Protein AF-A0AA48KP35-F1 (afdb_monomer_lite)

Structure (mmCIF, N/CA/C/O backbone):
data_AF-A0AA48KP35-F1
#
_entry.id   AF-A0AA48KP35-F1
#
loop_
_atom_site.group_PDB
_atom_site.id
_atom_site.type_symbol
_atom_site.label_atom_id
_atom_site.label_alt_id
_atom_site.label_comp_id
_atom_site.label_asym_id
_atom_site.label_entity_id
_atom_site.label_seq_id
_atom_site.pdbx_PDB_ins_code
_atom_site.Cartn_x
_atom_site.Cartn_y
_atom_site.Cartn_z
_atom_site.occupancy
_atom_site.B_iso_or_equiv
_atom_site.auth_seq_id
_atom_site.auth_comp_id
_atom_site.auth_asym_id
_atom_site.auth_atom_id
_atom_site.pdbx_PDB_model_num
ATOM 1 N N . MET A 1 1 ? -0.863 9.743 -2.467 1.00 49.66 1 MET A N 1
ATOM 2 C CA . MET A 1 1 ? -2.238 9.321 -2.801 1.00 49.66 1 MET A CA 1
ATOM 3 C C . MET A 1 1 ? -2.353 9.365 -4.313 1.00 49.66 1 MET A C 1
ATOM 5 O O . MET A 1 1 ? -1.837 10.318 -4.888 1.00 49.66 1 MET A O 1
ATOM 9 N N . ILE A 1 2 ? -2.898 8.329 -4.953 1.00 53.16 2 ILE A N 1
ATOM 10 C CA . ILE A 1 2 ? -3.097 8.333 -6.410 1.00 53.16 2 ILE A CA 1
ATOM 11 C C . ILE A 1 2 ? -4.096 9.459 -6.716 1.00 53.16 2 ILE A C 1
ATOM 13 O O . ILE A 1 2 ? -5.180 9.463 -6.147 1.00 53.16 2 ILE A O 1
ATOM 17 N N . GLN A 1 3 ? -3.697 10.448 -7.522 1.00 55.19 3 GLN A N 1
ATOM 18 C CA . GLN A 1 3 ? -4.538 11.612 -7.856 1.00 55.19 3 GLN A CA 1
ATOM 19 C C . GLN A 1 3 ? -5.622 11.293 -8.897 1.00 55.19 3 GLN A C 1
ATOM 21 O O . GLN A 1 3 ? -6.509 12.108 -9.121 1.00 55.19 3 GLN A O 1
ATOM 26 N N . ASP A 1 4 ? -5.538 10.126 -9.533 1.00 67.44 4 ASP A N 1
ATOM 27 C CA . ASP A 1 4 ? -6.513 9.634 -10.500 1.00 67.44 4 ASP A CA 1
ATOM 28 C C . ASP A 1 4 ? -7.532 8.720 -9.798 1.00 67.44 4 ASP A C 1
ATOM 30 O O . ASP A 1 4 ? -7.190 7.631 -9.322 1.00 67.44 4 ASP A O 1
ATOM 34 N N . ASP A 1 5 ? -8.786 9.171 -9.736 1.00 71.19 5 ASP A N 1
ATOM 35 C CA . ASP A 1 5 ? -9.887 8.442 -9.098 1.00 71.19 5 ASP A CA 1
ATOM 36 C C . ASP A 1 5 ? -10.145 7.072 -9.745 1.00 71.19 5 ASP A C 1
ATOM 38 O O . ASP A 1 5 ? -10.523 6.129 -9.049 1.00 71.19 5 ASP A O 1
ATOM 42 N N . SER A 1 6 ? -9.887 6.918 -11.049 1.00 77.25 6 SER A N 1
ATOM 43 C CA . SER A 1 6 ? -10.044 5.642 -11.754 1.00 77.25 6 SER A CA 1
ATOM 44 C C . SER A 1 6 ? -8.968 4.648 -11.328 1.00 77.25 6 SER A C 1
ATOM 46 O O . SER A 1 6 ? -9.273 3.496 -11.017 1.00 77.25 6 SER A O 1
ATOM 48 N N . ALA A 1 7 ? -7.709 5.085 -11.275 1.00 76.44 7 ALA A N 1
ATOM 49 C CA . ALA A 1 7 ? -6.604 4.225 -10.853 1.00 76.44 7 ALA A CA 1
ATOM 50 C C . ALA A 1 7 ? -6.695 3.871 -9.358 1.00 76.44 7 ALA A C 1
ATOM 52 O O . ALA A 1 7 ? -6.411 2.735 -8.975 1.00 76.44 7 ALA A O 1
ATOM 53 N N . ARG A 1 8 ? -7.151 4.810 -8.515 1.00 80.19 8 ARG A N 1
ATOM 54 C CA . ARG A 1 8 ? -7.464 4.543 -7.103 1.00 80.19 8 ARG A CA 1
ATOM 55 C C . ARG A 1 8 ? -8.579 3.507 -6.969 1.00 80.19 8 ARG A C 1
ATOM 57 O O . ARG A 1 8 ? -8.425 2.556 -6.206 1.00 80.19 8 ARG A O 1
ATOM 64 N N . MET A 1 9 ? -9.676 3.667 -7.708 1.00 83.94 9 MET A N 1
ATOM 65 C CA . MET A 1 9 ? -10.805 2.736 -7.660 1.00 83.94 9 MET A CA 1
ATOM 66 C C . MET A 1 9 ? -10.398 1.329 -8.108 1.00 83.94 9 MET A C 1
ATOM 68 O O . MET A 1 9 ? -10.773 0.356 -7.452 1.00 83.94 9 MET A O 1
ATOM 72 N N . GLU A 1 10 ? -9.615 1.206 -9.183 1.00 85.88 10 GLU A N 1
ATOM 73 C CA . GLU A 1 10 ? -9.121 -0.093 -9.650 1.00 85.88 10 GLU A CA 1
ATOM 74 C C . GLU A 1 10 ? -8.204 -0.750 -8.609 1.00 85.88 10 GLU A C 1
ATOM 76 O O . GLU A 1 10 ? -8.393 -1.921 -8.275 1.00 85.88 10 GLU A O 1
ATOM 81 N N . TYR A 1 11 ? -7.260 0.016 -8.052 1.00 85.94 11 TYR A N 1
ATOM 82 C CA . TYR A 1 11 ? -6.363 -0.452 -6.999 1.00 85.94 11 TYR A CA 1
ATOM 83 C C . TYR A 1 11 ? -7.129 -0.961 -5.772 1.00 85.94 11 TYR A C 1
ATOM 85 O O . TYR A 1 11 ? -6.929 -2.100 -5.352 1.00 85.94 11 TYR A O 1
ATOM 93 N N . GLU A 1 12 ? -8.034 -0.150 -5.217 1.00 87.38 12 GLU A N 1
ATOM 94 C CA . GLU A 1 12 ? -8.786 -0.519 -4.014 1.00 87.38 12 GLU A CA 1
ATOM 95 C C . GLU A 1 12 ? -9.713 -1.714 -4.266 1.00 87.38 12 GLU A C 1
ATOM 97 O O . GLU A 1 12 ? -9.840 -2.580 -3.405 1.00 87.38 12 GLU A O 1
ATOM 102 N N . THR A 1 13 ? -10.327 -1.801 -5.450 1.00 89.56 13 THR A N 1
ATOM 103 C CA . THR A 1 13 ? -11.206 -2.927 -5.809 1.00 89.56 13 THR A CA 1
ATOM 104 C C . THR A 1 13 ? -10.429 -4.235 -5.861 1.00 89.56 13 THR A C 1
ATOM 106 O O . THR A 1 13 ? -10.787 -5.183 -5.165 1.00 89.56 13 THR A O 1
ATOM 109 N N . LYS A 1 14 ? -9.318 -4.267 -6.604 1.00 89.69 14 LYS A N 1
ATOM 110 C CA . LYS A 1 14 ? -8.468 -5.459 -6.702 1.00 89.69 14 LYS A CA 1
ATOM 111 C C . LYS A 1 14 ? -7.878 -5.853 -5.355 1.00 89.69 14 LYS A C 1
ATOM 113 O O . LYS A 1 14 ? -7.788 -7.036 -5.040 1.00 89.69 14 LYS A O 1
ATOM 118 N N . PHE A 1 15 ? -7.473 -4.879 -4.543 1.00 88.88 15 PHE A N 1
ATOM 119 C CA . PHE A 1 15 ? -6.867 -5.191 -3.257 1.00 88.88 15 PHE A CA 1
ATOM 120 C C . PHE A 1 15 ? -7.891 -5.790 -2.285 1.00 88.88 15 PHE A C 1
ATOM 122 O O . PHE A 1 15 ? -7.597 -6.782 -1.623 1.00 88.88 15 PHE A O 1
ATOM 129 N N . VAL A 1 16 ? -9.117 -5.255 -2.260 1.00 90.44 16 VAL A N 1
ATOM 130 C CA . VAL A 1 16 ? -10.226 -5.834 -1.489 1.00 90.44 16 VAL A CA 1
ATOM 131 C C . VAL A 1 16 ? -10.546 -7.256 -1.948 1.00 90.44 16 VAL A C 1
ATOM 133 O O . VAL A 1 16 ? -10.749 -8.122 -1.102 1.00 90.44 16 VAL A O 1
ATOM 136 N N . GLU A 1 17 ? -10.571 -7.523 -3.256 1.00 90.75 17 GLU A N 1
ATOM 137 C CA . GLU A 1 17 ? -10.785 -8.877 -3.785 1.00 90.75 17 GLU A CA 1
ATOM 138 C C . GLU A 1 17 ? -9.721 -9.855 -3.271 1.00 90.75 17 GLU A C 1
ATOM 140 O O . GLU A 1 17 ? -10.070 -10.890 -2.707 1.00 90.75 17 GLU A O 1
ATOM 145 N N . VAL A 1 18 ? -8.437 -9.494 -3.360 1.00 89.31 18 VAL A N 1
ATOM 146 C CA . VAL A 1 18 ? -7.339 -10.355 -2.886 1.00 89.31 18 VAL A CA 1
ATOM 147 C C . VAL A 1 18 ? -7.377 -10.555 -1.366 1.00 89.31 18 VAL A C 1
ATOM 149 O O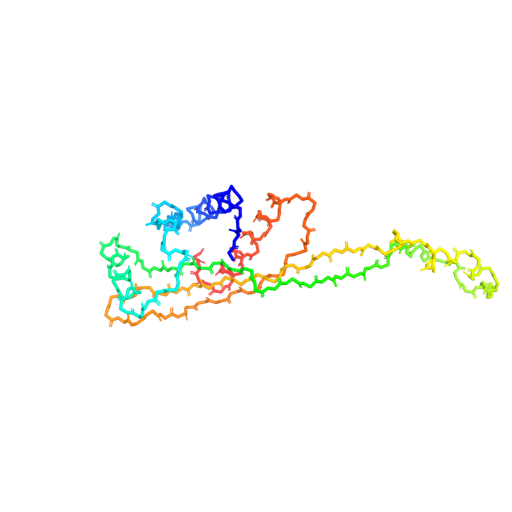 . VAL A 1 18 ? -7.081 -11.646 -0.878 1.00 89.31 18 VAL A O 1
ATOM 152 N N . LEU A 1 19 ? -7.753 -9.534 -0.591 1.00 87.25 19 LEU A N 1
ATOM 153 C CA . LEU A 1 19 ? -7.926 -9.669 0.860 1.00 87.25 19 LEU A CA 1
ATOM 154 C C . LEU A 1 19 ? -9.094 -10.606 1.203 1.00 87.25 19 LEU A C 1
ATOM 156 O O . LEU A 1 19 ? -8.943 -11.475 2.063 1.00 87.25 19 LEU A O 1
ATOM 160 N N . LYS A 1 20 ? -10.211 -10.507 0.474 1.00 88.62 20 LYS A N 1
ATOM 161 C CA . LYS A 1 20 ? -11.373 -11.394 0.636 1.00 88.62 20 LYS A CA 1
ATOM 162 C C . LYS A 1 20 ? -11.056 -12.839 0.278 1.00 88.62 20 LYS A C 1
ATOM 164 O O . LYS A 1 20 ? -11.487 -13.743 0.990 1.00 88.62 20 LYS A O 1
ATOM 169 N N . GLU A 1 21 ? -10.264 -13.071 -0.766 1.00 87.81 21 GLU A N 1
ATOM 170 C CA . GLU A 1 21 ? -9.759 -14.409 -1.107 1.00 87.81 21 GLU A CA 1
ATOM 171 C C . GLU A 1 21 ? -8.911 -15.017 0.020 1.00 87.81 21 GLU A C 1
ATOM 173 O O . GLU A 1 21 ? -8.925 -16.232 0.219 1.00 87.81 21 GLU A O 1
ATOM 178 N N . LYS A 1 22 ? -8.218 -14.175 0.794 1.00 83.56 22 LYS A N 1
ATOM 179 C CA . LYS A 1 22 ? -7.457 -14.565 1.989 1.00 83.56 22 LYS A CA 1
ATOM 180 C C . LYS A 1 22 ? -8.291 -14.605 3.278 1.00 83.56 22 LYS A C 1
ATOM 182 O O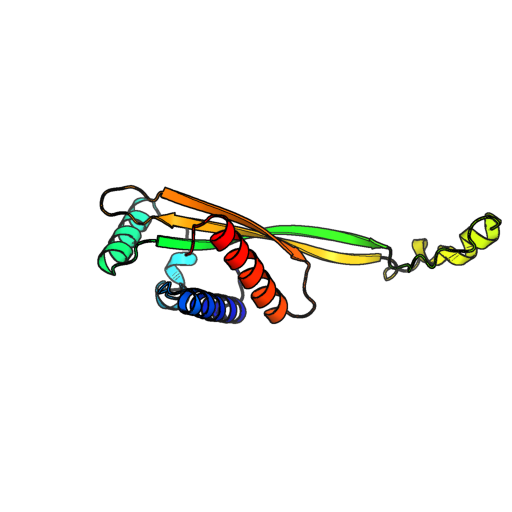 . LYS A 1 22 ? -7.741 -14.816 4.353 1.00 83.56 22 LYS A O 1
ATOM 187 N N . GLY A 1 23 ? -9.610 -14.424 3.192 1.00 83.19 23 GLY A N 1
ATOM 188 C CA . GLY A 1 23 ? -10.519 -14.487 4.340 1.00 83.19 23 GLY A CA 1
ATOM 189 C C . GLY A 1 23 ? -10.595 -13.209 5.181 1.00 83.19 23 GLY A C 1
ATOM 190 O O . GLY A 1 23 ? -11.162 -13.244 6.270 1.00 83.19 23 GLY A O 1
ATOM 191 N N . VAL A 1 24 ? -10.057 -12.087 4.692 1.00 85.56 24 VAL A N 1
ATOM 192 C CA . VAL A 1 24 ? -10.153 -10.772 5.341 1.00 85.56 24 VAL A CA 1
ATOM 193 C C . VAL A 1 24 ? -11.284 -9.976 4.692 1.00 85.56 24 VAL A C 1
ATOM 195 O O . VAL A 1 24 ? -11.237 -9.696 3.493 1.00 85.56 24 VAL A O 1
ATOM 198 N N . ASP A 1 25 ? -12.300 -9.589 5.467 1.00 85.94 25 ASP A N 1
ATOM 199 C CA . ASP A 1 25 ? -13.343 -8.696 4.956 1.00 85.94 25 ASP A CA 1
ATOM 200 C C . ASP A 1 25 ? -12.824 -7.256 4.925 1.00 85.94 25 ASP A C 1
ATOM 202 O O . ASP A 1 25 ? -12.466 -6.676 5.948 1.00 85.94 25 ASP A O 1
ATOM 206 N N . ALA A 1 26 ? -12.737 -6.699 3.722 1.00 87.50 26 ALA A N 1
ATOM 207 C CA . ALA A 1 26 ? -12.192 -5.376 3.473 1.00 87.50 26 ALA A CA 1
ATOM 208 C C . ALA A 1 26 ? -13.192 -4.528 2.683 1.00 87.50 26 ALA A C 1
ATOM 210 O O . ALA A 1 26 ? -13.903 -5.016 1.795 1.00 87.50 26 ALA A O 1
ATOM 211 N N . VAL A 1 27 ? -13.215 -3.234 2.992 1.00 87.12 27 VAL A N 1
ATOM 212 C CA . VAL A 1 27 ? -14.056 -2.231 2.333 1.00 87.12 27 VAL A CA 1
ATOM 213 C C . VAL A 1 27 ? -13.155 -1.168 1.718 1.00 87.12 27 VAL A C 1
ATOM 215 O O . VAL A 1 27 ? -12.119 -0.812 2.279 1.00 87.12 27 VAL A O 1
ATOM 218 N N . ARG A 1 28 ? -13.537 -0.672 0.539 1.00 86.38 28 ARG A N 1
ATOM 219 C CA . ARG A 1 28 ? -12.783 0.367 -0.164 1.00 86.38 28 ARG A CA 1
ATOM 220 C C . ARG A 1 28 ? -12.929 1.696 0.570 1.00 86.38 28 ARG A C 1
ATOM 222 O O . ARG A 1 28 ? -14.021 2.064 1.001 1.00 86.38 28 ARG A O 1
ATOM 229 N N . SER A 1 29 ? -11.837 2.443 0.661 1.00 81.44 29 SER A N 1
ATOM 230 C CA . SER A 1 29 ? -11.832 3.760 1.292 1.00 81.44 29 SER A CA 1
ATOM 231 C C . SER A 1 29 ? -12.700 4.752 0.514 1.00 81.44 29 SER A C 1
ATOM 233 O O . SER A 1 29 ? -13.333 5.610 1.119 1.00 81.44 29 SER A O 1
ATOM 235 N N . ILE A 1 30 ? -12.775 4.606 -0.815 1.00 77.38 30 ILE A N 1
ATOM 236 C CA . ILE A 1 30 ? -13.581 5.470 -1.689 1.00 77.38 30 ILE A CA 1
ATOM 237 C C . ILE A 1 30 ? -15.094 5.343 -1.455 1.00 77.38 30 ILE A C 1
ATOM 239 O O . ILE A 1 30 ? -15.824 6.290 -1.718 1.00 77.38 30 ILE A O 1
ATOM 243 N N . ASP A 1 31 ? -15.562 4.200 -0.944 1.00 78.75 31 ASP A N 1
ATOM 244 C CA . ASP A 1 31 ? -16.983 3.986 -0.635 1.00 78.75 31 ASP A CA 1
ATOM 245 C C . ASP A 1 31 ? -17.349 4.462 0.780 1.00 78.75 31 ASP A C 1
ATOM 247 O O . ASP A 1 31 ? -18.528 4.607 1.104 1.00 78.75 31 ASP A O 1
ATOM 251 N N . LEU A 1 32 ? -16.344 4.644 1.644 1.00 74.44 32 LEU A N 1
ATOM 252 C CA . LEU A 1 32 ? -16.531 4.920 3.067 1.00 74.44 32 LEU A CA 1
ATOM 253 C C . LEU A 1 32 ? -16.200 6.366 3.447 1.00 74.44 32 LEU A C 1
ATOM 255 O O . LEU A 1 32 ? -16.826 6.909 4.357 1.00 74.44 32 LEU A O 1
ATOM 259 N N . PHE A 1 33 ? -15.241 6.982 2.758 1.00 70.44 33 PHE A N 1
ATOM 260 C CA . PHE A 1 33 ? -14.834 8.366 2.961 1.00 70.44 33 PHE A CA 1
ATOM 261 C C . PHE A 1 33 ? -15.248 9.224 1.771 1.00 70.44 33 PHE A C 1
ATOM 263 O O . PHE A 1 33 ? -14.803 8.990 0.647 1.00 70.44 33 PHE A O 1
ATOM 270 N N . ASP A 1 34 ? -16.030 10.270 2.037 1.00 60.84 34 ASP A N 1
ATOM 271 C CA . ASP A 1 34 ? -16.267 11.319 1.050 1.00 60.84 34 ASP A CA 1
ATOM 272 C C . ASP A 1 34 ? -14.952 12.020 0.689 1.00 60.84 34 ASP A C 1
ATOM 274 O O . ASP A 1 34 ? -14.047 12.170 1.515 1.00 60.84 34 ASP A O 1
ATOM 278 N N . VAL A 1 35 ? -14.863 12.493 -0.557 1.00 54.19 35 VAL A N 1
ATOM 279 C CA . VAL A 1 35 ? -13.688 13.181 -1.128 1.00 54.19 35 VAL A CA 1
ATOM 280 C C . VAL A 1 35 ? -13.197 14.324 -0.223 1.00 54.19 35 VAL A C 1
ATOM 282 O O . VAL A 1 35 ? -11.995 14.595 -0.150 1.00 54.19 35 VAL A O 1
ATOM 285 N N . GLU A 1 36 ? -14.112 14.948 0.529 1.00 52.34 36 GLU A N 1
ATOM 286 C CA . GLU A 1 36 ? -13.806 15.992 1.508 1.00 52.34 36 GLU A CA 1
ATOM 287 C C . GLU A 1 36 ? -12.896 15.523 2.648 1.00 52.34 36 GLU A C 1
ATOM 289 O O . GLU A 1 36 ? -12.053 16.292 3.109 1.00 52.34 36 GLU A O 1
ATOM 294 N N . PHE A 1 37 ? -13.000 14.272 3.100 1.00 57.66 37 PHE A N 1
ATOM 295 C CA . PHE A 1 37 ? -12.188 13.777 4.212 1.00 57.66 37 PHE A CA 1
ATOM 296 C C . PHE A 1 37 ? -10.691 13.831 3.883 1.00 57.66 37 PHE A C 1
ATOM 298 O O . PHE A 1 37 ? -9.882 14.270 4.699 1.00 57.66 37 PHE A O 1
ATOM 305 N N . THR A 1 38 ? -10.339 13.476 2.646 1.00 58.50 38 THR A N 1
ATOM 306 C CA . THR A 1 38 ? -8.954 13.408 2.159 1.00 58.50 38 THR A CA 1
ATOM 307 C C . THR A 1 38 ? -8.441 14.710 1.536 1.00 58.50 38 THR A C 1
ATOM 309 O O . THR A 1 38 ? -7.254 14.812 1.231 1.00 58.50 38 THR A O 1
ATOM 312 N N . SER A 1 39 ? -9.310 15.707 1.328 1.00 53.31 39 SER A N 1
ATOM 313 C CA . SER A 1 39 ? -8.969 16.948 0.615 1.00 53.31 39 SER A CA 1
ATOM 314 C C . SER A 1 39 ? -8.393 18.053 1.507 1.00 53.31 39 SER A C 1
ATOM 316 O O . SER A 1 39 ? -7.841 19.029 0.994 1.00 53.31 39 SER A O 1
ATOM 318 N N . ALA A 1 40 ? -8.478 17.913 2.833 1.00 53.25 40 ALA A N 1
ATOM 319 C CA . ALA A 1 40 ? -8.001 18.907 3.788 1.00 53.25 40 ALA A CA 1
ATOM 320 C C . ALA A 1 40 ? -7.297 18.260 4.986 1.00 53.25 40 ALA A C 1
ATOM 322 O O . ALA A 1 40 ? -7.596 17.134 5.379 1.00 53.25 40 ALA A O 1
ATOM 323 N N . LYS A 1 41 ? -6.364 19.005 5.593 1.00 59.28 41 LYS A N 1
ATOM 324 C CA . LYS A 1 41 ? -5.768 18.622 6.878 1.00 59.28 41 LYS A CA 1
ATOM 325 C C . LYS A 1 41 ? -6.861 18.600 7.943 1.00 59.28 41 LYS A C 1
ATOM 327 O O . LYS A 1 41 ? -7.597 19.575 8.068 1.00 59.28 41 LYS A O 1
ATOM 332 N N . ARG A 1 42 ? -6.918 17.515 8.708 1.00 67.38 42 ARG A N 1
ATOM 333 C CA . ARG A 1 42 ? -7.857 17.341 9.816 1.00 67.38 42 ARG A CA 1
ATOM 334 C C . ARG A 1 42 ? -7.177 17.627 11.144 1.00 67.38 42 ARG A C 1
ATOM 336 O O . ARG A 1 42 ? -5.965 17.461 11.286 1.00 67.38 42 ARG A O 1
ATOM 343 N N . THR A 1 43 ? -7.963 18.122 12.084 1.00 73.19 43 THR A N 1
ATOM 344 C CA . THR A 1 43 ? -7.561 18.277 13.481 1.00 73.19 43 THR A CA 1
ATOM 345 C C . THR A 1 43 ? -7.561 16.918 14.179 1.00 73.19 43 THR A C 1
ATOM 347 O O . THR A 1 43 ? -8.257 16.004 13.746 1.00 73.19 43 THR A O 1
ATOM 350 N N . GLU A 1 44 ? -6.808 16.781 15.273 1.00 72.06 44 GLU A N 1
ATOM 351 C CA . GLU A 1 44 ? -6.785 15.547 16.084 1.00 72.06 44 GLU A CA 1
ATOM 352 C C . GLU A 1 44 ? -8.200 15.115 16.488 1.00 72.06 44 GLU A C 1
ATOM 354 O O . GLU A 1 44 ? -8.567 13.957 16.335 1.00 72.06 44 GLU A O 1
ATOM 359 N N . LYS A 1 45 ? -9.046 16.077 16.867 1.00 72.88 45 LYS A N 1
ATOM 360 C CA . LYS A 1 45 ? -10.437 15.823 17.244 1.00 72.88 45 LYS A CA 1
ATOM 361 C C . LYS A 1 45 ? -11.296 15.271 16.096 1.00 72.88 45 LYS A C 1
ATOM 363 O O . LYS A 1 45 ? -12.127 14.401 16.318 1.00 72.88 45 LYS A O 1
ATOM 368 N N . GLU A 1 46 ? -11.110 15.762 14.869 1.00 72.06 46 GLU A N 1
ATOM 369 C CA . GLU A 1 46 ? -11.814 15.214 13.696 1.00 72.06 46 GLU A CA 1
ATOM 370 C C . GLU A 1 46 ? -11.344 13.789 13.365 1.00 72.06 46 GLU A C 1
ATOM 372 O O . GLU A 1 46 ? -12.127 12.991 12.855 1.00 72.06 46 GLU A O 1
ATOM 377 N N . LEU A 1 47 ? -10.077 13.462 13.646 1.00 72.69 47 LEU A N 1
ATOM 378 C CA . LEU A 1 47 ? -9.557 12.104 13.478 1.00 72.69 47 LEU A CA 1
ATOM 379 C C . LEU A 1 47 ? -10.150 11.157 14.528 1.00 72.69 47 LEU A C 1
ATOM 381 O O . LEU A 1 47 ? -10.647 10.101 14.148 1.00 72.69 47 LEU A O 1
ATOM 385 N N . GLU A 1 48 ? -10.225 11.574 15.795 1.00 73.44 48 GLU A N 1
ATOM 386 C CA . GLU A 1 48 ? -10.890 10.810 16.865 1.00 73.44 48 GLU A CA 1
ATOM 387 C C . GLU A 1 48 ? -12.366 10.512 16.537 1.00 73.44 48 GLU A C 1
ATOM 389 O O . GLU A 1 48 ? -12.856 9.405 16.762 1.00 73.44 48 GLU A O 1
ATOM 394 N N . GLU A 1 49 ? -13.095 11.478 15.968 1.00 76.69 49 GLU A N 1
ATOM 395 C CA . GLU A 1 49 ? -14.494 11.285 15.561 1.00 76.69 49 GLU A CA 1
ATOM 396 C C . GLU A 1 49 ? -14.639 10.253 14.435 1.00 76.69 49 GLU A C 1
ATOM 398 O O . GLU A 1 49 ? -15.618 9.502 14.397 1.00 76.69 49 GLU A O 1
ATOM 403 N N . VAL A 1 50 ? -13.676 10.194 13.515 1.00 76.25 50 VAL A N 1
ATOM 404 C CA . VAL A 1 50 ? -13.654 9.182 12.455 1.00 76.25 50 VAL A CA 1
ATOM 405 C C . VAL A 1 50 ? -13.253 7.817 12.992 1.00 76.25 50 VAL A C 1
ATOM 407 O O . VAL A 1 50 ? -13.851 6.816 12.604 1.00 76.25 50 VAL A O 1
ATOM 410 N N . GLU A 1 51 ? -12.297 7.763 13.911 1.00 73.62 51 GLU A N 1
ATOM 411 C CA . GLU A 1 51 ? -11.908 6.533 14.595 1.00 73.62 51 GLU A CA 1
ATOM 412 C C . GLU A 1 51 ? -13.095 5.885 15.303 1.00 73.62 51 GLU A C 1
ATOM 414 O O . GLU A 1 51 ? -13.363 4.701 15.098 1.00 73.62 51 GLU A O 1
ATOM 419 N N . GLN A 1 52 ? -13.860 6.670 16.067 1.00 77.12 52 GLN A N 1
ATOM 420 C CA . GLN A 1 52 ? -15.072 6.181 16.726 1.00 77.12 52 GLN A CA 1
ATOM 421 C C . GLN A 1 52 ? -16.108 5.686 15.712 1.00 77.12 52 GLN A C 1
ATOM 423 O O . GLN A 1 52 ? -16.669 4.611 15.890 1.00 77.12 52 GLN A O 1
ATOM 428 N N . GLN A 1 53 ? -16.308 6.398 14.599 1.00 80.38 53 GLN A N 1
ATOM 429 C CA . GLN A 1 53 ? -17.221 5.942 13.544 1.00 80.38 53 GLN A CA 1
ATOM 430 C C . GLN A 1 53 ? -16.781 4.627 12.892 1.00 80.38 53 GLN A C 1
ATOM 432 O O . GLN A 1 53 ? -17.631 3.830 12.493 1.00 80.38 53 GLN A O 1
ATOM 437 N N . LEU A 1 54 ? -15.476 4.397 12.740 1.00 80.38 54 LEU A N 1
ATOM 438 C CA . LEU A 1 54 ? -14.946 3.143 12.208 1.00 80.38 54 LEU A CA 1
ATOM 439 C C . LEU A 1 54 ? -15.128 1.997 13.212 1.00 80.38 54 LEU A C 1
ATOM 441 O O . LEU A 1 54 ? -15.577 0.922 12.816 1.00 80.38 54 LEU A O 1
ATOM 445 N N . LEU A 1 55 ? -14.878 2.242 14.502 1.00 80.12 55 LEU A N 1
ATOM 446 C CA . LEU A 1 55 ? -15.142 1.276 15.574 1.00 80.12 55 LEU A CA 1
ATOM 447 C C . LEU A 1 55 ? -16.628 0.916 15.674 1.00 80.12 55 LEU A C 1
ATOM 449 O O . LEU A 1 55 ? -16.969 -0.262 15.734 1.00 80.12 55 LEU A O 1
ATOM 453 N N . ASP A 1 56 ? -17.517 1.909 15.624 1.00 81.88 56 ASP A N 1
ATOM 454 C CA . ASP A 1 56 ? -18.971 1.710 15.674 1.00 81.88 56 ASP A CA 1
ATOM 455 C C . ASP A 1 56 ? -19.486 0.903 14.472 1.00 81.88 56 ASP A C 1
ATOM 457 O O . ASP A 1 56 ? -20.469 0.165 14.575 1.00 81.88 56 ASP A O 1
ATOM 461 N N . LYS A 1 57 ? -18.810 1.022 13.323 1.00 82.44 57 LYS A N 1
ATOM 462 C CA . LYS A 1 57 ? -19.072 0.218 12.121 1.00 82.44 57 LYS A CA 1
ATOM 463 C C . LYS A 1 57 ? -18.449 -1.184 12.180 1.00 82.44 57 LYS A C 1
ATOM 465 O O . LYS A 1 57 ? -18.729 -1.985 11.291 1.00 82.44 57 LYS A O 1
ATOM 470 N N . GLY A 1 58 ? -17.658 -1.488 13.211 1.00 82.12 58 GLY A N 1
AT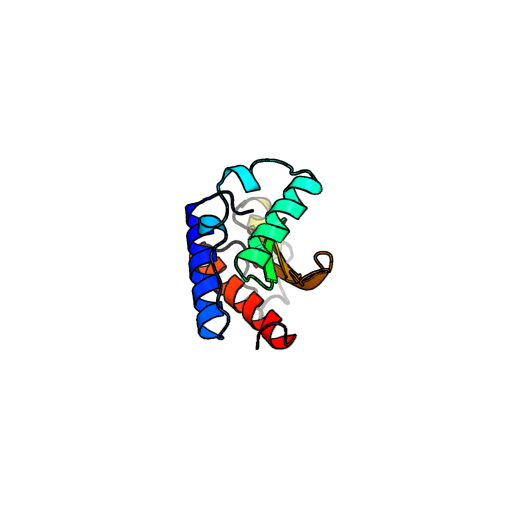OM 471 C CA . GLY A 1 58 ? -17.037 -2.794 13.433 1.00 82.12 58 GLY A CA 1
ATOM 472 C C . GLY A 1 58 ? -15.724 -3.014 12.682 1.00 82.12 58 GLY A C 1
ATOM 473 O O . GLY A 1 58 ? -15.388 -4.159 12.400 1.00 82.12 58 GLY A O 1
ATOM 474 N N . PHE A 1 59 ? -15.001 -1.950 12.316 1.00 84.50 59 PHE A N 1
ATOM 475 C CA . PHE A 1 59 ? -13.668 -2.080 11.724 1.00 84.50 59 PHE A CA 1
ATOM 476 C C . PHE A 1 59 ? -12.597 -2.225 12.807 1.00 84.50 59 PHE A C 1
ATOM 478 O O . PHE A 1 59 ? -12.467 -1.363 13.672 1.00 84.50 59 PHE A O 1
ATOM 485 N N . ASP A 1 60 ? -11.775 -3.267 12.688 1.00 83.44 60 ASP A N 1
ATOM 486 C CA . ASP A 1 60 ? -10.684 -3.549 13.631 1.00 83.44 60 ASP A CA 1
ATOM 487 C C . ASP A 1 60 ? -9.320 -3.000 13.164 1.00 83.44 60 ASP A C 1
ATOM 489 O O . ASP A 1 60 ? -8.362 -2.940 13.939 1.00 83.44 60 ASP A O 1
ATOM 493 N N . ALA A 1 61 ? -9.192 -2.609 11.889 1.00 85.38 61 ALA A N 1
ATOM 494 C CA . ALA A 1 61 ? -7.931 -2.137 11.319 1.00 85.38 61 ALA A CA 1
ATOM 495 C C . ALA A 1 61 ? -8.105 -1.157 10.146 1.00 85.38 61 ALA A C 1
ATOM 497 O O . ALA A 1 61 ? -9.093 -1.206 9.414 1.00 85.38 61 ALA A O 1
ATOM 498 N N . ILE A 1 62 ? -7.098 -0.301 9.931 1.00 84.56 62 ILE A N 1
ATOM 499 C CA . ILE A 1 62 ? -6.994 0.612 8.780 1.00 84.56 62 ILE A CA 1
ATOM 500 C C . ILE A 1 62 ? -5.724 0.297 8.003 1.00 84.56 62 ILE A C 1
ATOM 502 O O . ILE A 1 62 ? -4.628 0.295 8.560 1.00 84.56 62 ILE A O 1
ATOM 506 N N . LEU A 1 63 ? -5.861 0.110 6.694 1.00 86.06 63 LEU A N 1
ATOM 507 C CA . LEU A 1 63 ? -4.737 -0.036 5.779 1.00 86.06 63 LEU A CA 1
ATOM 508 C C . LEU A 1 63 ? -4.579 1.235 4.939 1.00 86.06 63 LEU A C 1
ATOM 510 O O . LEU A 1 63 ? -5.504 1.648 4.242 1.00 86.06 63 LEU A O 1
ATOM 514 N N . VAL A 1 64 ? -3.398 1.846 4.986 1.00 86.12 64 VAL A N 1
ATOM 515 C CA . VAL A 1 64 ? -3.081 3.080 4.259 1.00 86.12 64 VAL A CA 1
ATOM 516 C C . VAL A 1 64 ? -1.909 2.834 3.322 1.00 86.12 64 VAL A C 1
ATOM 518 O O . VAL A 1 64 ? -0.811 2.525 3.778 1.00 86.12 64 VAL A O 1
ATOM 521 N N . SER A 1 65 ? -2.115 3.045 2.022 1.00 83.62 65 SER A N 1
ATOM 522 C CA . SER A 1 65 ? -1.057 2.980 1.007 1.00 83.62 65 SER A CA 1
ATOM 523 C C . SER A 1 65 ? -0.795 4.359 0.403 1.00 83.62 65 SER A C 1
ATOM 525 O O . SER A 1 65 ? -1.715 5.053 -0.039 1.00 83.62 65 SER A O 1
ATOM 527 N N . LYS A 1 66 ? 0.473 4.773 0.363 1.00 81.81 66 LYS A N 1
ATOM 528 C CA . LYS A 1 66 ? 0.905 6.070 -0.173 1.00 81.81 66 LYS A CA 1
ATOM 529 C C . LYS A 1 66 ? 2.185 5.922 -0.993 1.00 81.81 66 LYS A C 1
ATOM 531 O O . LYS A 1 66 ? 3.051 5.123 -0.670 1.00 81.81 66 LYS A O 1
ATOM 536 N N . VAL A 1 67 ? 2.328 6.745 -2.026 1.00 80.25 67 VAL A N 1
ATOM 537 C CA . VAL A 1 67 ? 3.604 6.934 -2.731 1.00 80.25 67 VAL A CA 1
ATOM 538 C C . VAL A 1 67 ? 4.387 8.003 -1.973 1.00 80.25 67 VAL A C 1
ATOM 540 O O . VAL A 1 67 ? 3.874 9.109 -1.796 1.00 80.25 67 VAL A O 1
ATOM 543 N N . VAL A 1 68 ? 5.577 7.656 -1.482 1.00 79.44 68 VAL A N 1
ATOM 544 C CA . VAL A 1 68 ? 6.443 8.536 -0.678 1.00 79.44 68 VAL A CA 1
ATOM 545 C C . VAL A 1 68 ? 7.477 9.277 -1.522 1.00 79.44 68 VAL A C 1
ATOM 547 O O . VAL A 1 68 ? 7.934 10.342 -1.116 1.00 79.44 68 VAL A O 1
ATOM 550 N N . GLY A 1 69 ? 7.808 8.772 -2.712 1.00 72.56 69 GLY A N 1
ATOM 551 C CA . GLY A 1 69 ? 8.756 9.434 -3.600 1.00 72.56 69 GLY A CA 1
ATOM 552 C C . GLY A 1 69 ? 8.840 8.813 -4.988 1.00 72.56 69 GLY A C 1
ATOM 553 O O . GLY A 1 69 ? 8.314 7.730 -5.241 1.00 72.56 69 GLY A O 1
ATOM 554 N N . THR A 1 70 ? 9.532 9.523 -5.873 1.00 75.56 70 THR A N 1
ATOM 555 C CA . THR A 1 70 ? 9.872 9.083 -7.228 1.00 75.56 70 THR A CA 1
ATOM 556 C C . THR A 1 70 ? 11.345 9.346 -7.495 1.00 75.56 70 THR A C 1
ATOM 558 O O . THR A 1 70 ? 11.787 10.491 -7.396 1.00 75.56 70 THR A O 1
ATOM 561 N N . GLU A 1 71 ? 12.090 8.305 -7.852 1.00 76.25 71 GLU A N 1
ATOM 562 C CA . GLU A 1 71 ? 13.493 8.374 -8.266 1.00 76.25 71 GLU A CA 1
ATOM 563 C C . GLU A 1 71 ? 13.580 8.154 -9.784 1.00 76.25 71 GLU A C 1
ATOM 565 O O . GLU A 1 71 ? 13.016 7.198 -10.304 1.00 76.25 71 GLU A O 1
ATOM 570 N N . ASN A 1 72 ? 14.285 9.016 -10.520 1.00 71.19 72 ASN A N 1
ATOM 571 C CA . ASN A 1 72 ? 14.549 8.788 -11.943 1.00 71.19 72 ASN A CA 1
ATOM 572 C C . ASN A 1 72 ? 15.872 8.032 -12.101 1.00 71.19 72 ASN A C 1
ATOM 574 O O . ASN A 1 72 ? 16.917 8.535 -11.680 1.00 71.19 72 ASN A O 1
ATOM 578 N N . ARG A 1 73 ? 15.844 6.852 -12.727 1.00 70.19 73 ARG A N 1
ATOM 579 C CA . ARG A 1 73 ? 17.052 6.089 -13.058 1.00 70.19 73 ARG A CA 1
ATOM 580 C C . ARG A 1 73 ? 17.306 6.068 -14.554 1.00 70.19 73 ARG A C 1
ATOM 582 O O . ARG A 1 73 ? 16.384 6.066 -15.363 1.00 70.19 73 ARG A O 1
ATOM 589 N N . ARG A 1 74 ? 18.595 6.042 -14.899 1.00 65.62 74 ARG A N 1
ATOM 590 C CA . ARG A 1 74 ? 19.102 5.903 -16.265 1.00 65.62 74 ARG A CA 1
ATOM 591 C C . ARG A 1 74 ? 19.932 4.637 -16.349 1.00 65.62 74 ARG A C 1
ATOM 593 O O . ARG A 1 74 ? 20.926 4.521 -15.634 1.00 65.62 74 ARG A O 1
ATOM 600 N N . THR A 1 75 ? 19.543 3.709 -17.211 1.00 62.62 75 THR A N 1
ATOM 601 C CA . THR A 1 75 ? 20.325 2.504 -17.498 1.00 62.62 75 THR A CA 1
ATOM 602 C C . THR A 1 75 ? 20.809 2.510 -18.934 1.00 62.62 75 THR A C 1
ATOM 604 O O . THR A 1 75 ? 20.179 3.062 -19.831 1.00 62.62 75 THR A O 1
ATOM 607 N N . PHE A 1 76 ? 21.979 1.921 -19.135 1.00 55.97 76 PHE A N 1
ATOM 608 C CA . PHE A 1 76 ? 22.608 1.789 -20.439 1.00 55.97 76 PHE A CA 1
ATOM 609 C C . PHE A 1 76 ? 21.851 0.755 -21.275 1.00 55.97 76 PHE A C 1
ATOM 611 O O . PHE A 1 76 ? 21.576 -0.336 -20.776 1.00 55.97 76 PHE A O 1
ATOM 618 N N . LYS A 1 77 ? 21.507 1.094 -22.520 1.00 60.06 77 LYS A N 1
ATOM 619 C CA . LYS A 1 77 ? 20.669 0.241 -23.373 1.00 60.06 77 LYS A CA 1
ATOM 620 C C . LYS A 1 77 ? 21.420 -0.925 -24.031 1.00 60.06 77 LYS A C 1
ATOM 622 O O . LYS A 1 77 ? 20.794 -1.772 -24.664 1.00 60.06 77 LYS A O 1
ATOM 627 N N . GLU A 1 78 ? 22.743 -1.026 -23.903 1.00 54.69 78 GLU A N 1
ATOM 628 C CA . GLU A 1 78 ? 23.458 -2.077 -24.632 1.00 54.69 78 GLU A CA 1
ATOM 629 C C . GLU A 1 78 ? 23.368 -3.453 -23.968 1.00 54.69 78 GLU A C 1
ATOM 631 O O . GLU A 1 78 ? 23.835 -3.698 -22.852 1.00 54.69 78 GLU A O 1
ATOM 636 N N . HIS A 1 79 ? 22.857 -4.389 -24.764 1.00 50.03 79 HIS A N 1
ATOM 637 C CA . HIS A 1 79 ? 23.201 -5.797 -24.703 1.00 50.03 79 HIS A CA 1
ATOM 638 C C . HIS A 1 79 ? 24.725 -5.955 -24.710 1.00 50.03 79 HIS A C 1
ATOM 640 O O . HIS A 1 79 ? 25.371 -5.840 -25.752 1.00 50.03 79 HIS A O 1
ATOM 646 N N . ILE A 1 80 ? 25.307 -6.281 -23.555 1.00 46.84 80 ILE A N 1
ATOM 647 C CA . ILE A 1 80 ? 26.655 -6.841 -23.501 1.00 46.84 80 ILE A CA 1
ATOM 648 C C . ILE A 1 80 ? 26.553 -8.250 -24.093 1.00 46.84 80 ILE A C 1
ATOM 650 O O . ILE A 1 80 ? 26.381 -9.239 -23.385 1.00 46.84 80 ILE A O 1
ATOM 654 N N . ASN A 1 81 ? 26.619 -8.347 -25.422 1.00 45.59 81 ASN A N 1
ATOM 655 C CA . ASN A 1 81 ? 27.081 -9.566 -26.065 1.00 45.59 81 ASN A CA 1
ATOM 656 C C . ASN A 1 81 ? 28.576 -9.665 -25.752 1.00 45.59 81 ASN A C 1
ATOM 658 O O . ASN A 1 81 ? 29.437 -9.221 -26.511 1.00 45.59 81 ASN A O 1
ATOM 662 N N . ASP A 1 82 ? 28.857 -10.178 -24.557 1.00 52.50 82 ASP A N 1
ATOM 663 C CA . ASP A 1 82 ? 30.157 -10.706 -24.186 1.00 52.50 82 ASP A CA 1
ATOM 664 C C . ASP A 1 82 ? 30.567 -11.713 -25.258 1.00 52.50 82 ASP A C 1
ATOM 666 O O . ASP A 1 82 ? 29.768 -12.581 -25.606 1.00 52.50 82 ASP A O 1
ATOM 670 N N . VAL A 1 83 ? 31.782 -11.557 -25.796 1.00 47.38 83 VAL A N 1
ATOM 671 C CA . VAL A 1 83 ? 32.742 -12.641 -26.099 1.00 47.38 83 VAL A CA 1
ATOM 672 C C . VAL A 1 83 ? 33.987 -12.114 -26.851 1.00 47.38 83 VAL A C 1
ATOM 674 O O . VAL A 1 83 ? 35.022 -12.763 -26.756 1.00 47.38 83 VAL A O 1
ATOM 677 N N . ASP A 1 84 ? 33.989 -10.928 -27.490 1.00 50.81 84 ASP A N 1
ATOM 678 C CA . ASP A 1 84 ? 35.107 -10.540 -28.397 1.00 50.81 84 ASP A CA 1
ATOM 679 C C . ASP A 1 84 ? 35.852 -9.214 -28.085 1.00 50.81 84 ASP A C 1
ATOM 681 O O . ASP A 1 84 ? 36.592 -8.679 -28.910 1.00 50.81 84 ASP A O 1
ATOM 685 N N . LYS A 1 85 ? 35.706 -8.650 -26.875 1.00 53.94 85 LYS A N 1
ATOM 686 C CA . LYS A 1 85 ? 36.232 -7.303 -26.531 1.00 53.94 85 LYS A CA 1
ATOM 687 C C . LYS A 1 85 ? 37.716 -7.227 -26.120 1.00 53.94 85 LYS A C 1
ATOM 689 O O . LYS A 1 85 ? 38.170 -6.178 -25.671 1.00 53.94 85 LYS A O 1
ATOM 694 N N . MET A 1 86 ? 38.514 -8.289 -26.257 1.00 56.19 86 MET A N 1
ATOM 695 C CA . MET A 1 86 ? 39.891 -8.285 -25.722 1.00 56.19 86 MET A CA 1
ATOM 696 C C . MET A 1 86 ? 40.922 -7.553 -26.616 1.00 56.19 86 MET A C 1
ATOM 698 O O . MET A 1 86 ? 42.028 -7.274 -26.156 1.00 56.19 86 MET A O 1
ATOM 702 N N . PHE A 1 87 ? 40.581 -7.200 -27.868 1.00 55.69 87 PHE A N 1
ATOM 703 C CA . PHE A 1 87 ? 41.536 -6.651 -28.854 1.00 55.69 87 PHE A CA 1
ATOM 704 C C . PHE A 1 87 ? 41.052 -5.428 -29.663 1.00 55.69 87 PHE A C 1
ATOM 706 O O . PHE A 1 87 ? 41.567 -5.172 -30.755 1.00 55.69 87 PHE A O 1
ATOM 713 N N . MET A 1 88 ? 40.106 -4.628 -29.160 1.00 61.16 88 MET A N 1
ATOM 714 C CA . MET A 1 88 ? 39.710 -3.401 -29.866 1.00 61.16 88 MET A CA 1
ATOM 715 C C . MET A 1 88 ? 40.708 -2.253 -29.665 1.00 61.16 88 MET A C 1
ATOM 717 O O . MET A 1 88 ? 41.122 -1.927 -28.555 1.00 61.16 88 MET A O 1
ATOM 721 N N . ARG A 1 89 ? 41.108 -1.613 -30.773 1.00 72.50 89 ARG A N 1
ATOM 722 C CA . ARG A 1 89 ? 41.856 -0.347 -30.742 1.00 72.50 89 ARG A CA 1
ATOM 723 C C . ARG A 1 89 ? 40.915 0.770 -30.294 1.00 72.50 89 ARG A C 1
ATOM 725 O O . ARG A 1 89 ? 39.796 0.832 -30.791 1.00 72.50 89 ARG A O 1
ATOM 732 N N . PHE A 1 90 ? 41.417 1.699 -29.476 1.00 73.00 90 PHE A N 1
ATOM 733 C CA . PHE A 1 90 ? 40.677 2.872 -28.980 1.00 73.00 90 PHE A CA 1
ATOM 734 C C . PHE A 1 90 ? 39.846 3.582 -30.061 1.00 73.00 90 PHE A C 1
ATOM 736 O O . PHE A 1 90 ? 38.714 3.967 -29.815 1.00 73.00 90 PHE A O 1
ATOM 743 N N . THR A 1 91 ? 40.385 3.736 -31.273 1.00 70.56 91 THR A N 1
ATOM 744 C CA . THR A 1 91 ? 39.677 4.406 -32.373 1.00 70.56 91 THR A CA 1
ATOM 745 C C . THR A 1 91 ? 38.404 3.680 -32.804 1.00 70.56 91 THR A C 1
ATOM 747 O O . THR A 1 91 ? 37.424 4.344 -33.115 1.00 70.56 91 THR A O 1
ATOM 750 N N . ASN A 1 92 ? 38.409 2.346 -32.827 1.00 70.38 92 ASN A N 1
ATOM 751 C CA . ASN A 1 92 ? 37.224 1.576 -33.205 1.00 70.38 92 ASN A CA 1
ATOM 752 C C . ASN A 1 92 ? 36.195 1.599 -32.080 1.00 70.38 92 ASN A C 1
ATOM 754 O O . ASN A 1 92 ? 35.046 1.912 -32.347 1.00 70.38 92 ASN A O 1
ATOM 758 N N . ASP A 1 93 ? 36.635 1.383 -30.840 1.00 68.56 93 ASP A N 1
ATOM 759 C CA . ASP A 1 93 ? 35.776 1.465 -29.653 1.00 68.56 93 ASP A CA 1
ATOM 760 C C . ASP A 1 93 ? 35.078 2.833 -29.561 1.00 68.56 93 ASP A C 1
ATOM 762 O O . ASP A 1 93 ? 33.862 2.916 -29.416 1.00 68.56 93 ASP A O 1
ATOM 766 N N . TYR A 1 94 ? 35.826 3.918 -29.782 1.00 69.69 94 TYR A N 1
ATOM 767 C CA . TYR A 1 94 ? 35.267 5.266 -29.782 1.00 69.69 94 TYR A CA 1
ATOM 768 C C . TYR A 1 94 ? 34.259 5.497 -30.917 1.00 69.69 94 TYR A C 1
ATOM 770 O O . TYR A 1 94 ? 33.236 6.131 -30.691 1.00 69.69 94 TYR A O 1
ATOM 778 N N . LEU A 1 95 ? 34.534 5.020 -32.138 1.00 74.25 95 LEU A N 1
ATOM 779 C CA . LEU A 1 95 ? 33.626 5.194 -33.280 1.00 74.25 95 LEU A CA 1
ATOM 780 C C . LEU A 1 95 ? 32.364 4.329 -33.167 1.00 74.25 95 LEU A C 1
ATOM 782 O O . LEU A 1 95 ? 31.302 4.774 -33.600 1.00 74.25 95 LEU A O 1
ATOM 786 N N . GLU A 1 96 ? 32.476 3.129 -32.598 1.00 70.06 96 GLU A N 1
ATOM 787 C CA . GLU A 1 96 ? 31.353 2.210 -32.374 1.00 70.06 96 GLU A CA 1
ATOM 788 C C . GLU A 1 96 ? 30.451 2.685 -31.233 1.00 70.06 96 GLU A C 1
ATOM 790 O O . GLU A 1 96 ? 29.234 2.593 -31.343 1.00 70.06 96 GLU A O 1
ATOM 795 N N . HIS A 1 97 ? 31.026 3.277 -30.184 1.00 70.19 97 HIS A N 1
ATOM 796 C CA . HIS A 1 97 ? 30.280 3.774 -29.028 1.00 70.19 97 HIS A CA 1
ATOM 797 C C . HIS A 1 97 ? 30.047 5.297 -29.051 1.00 70.19 97 HIS A C 1
ATOM 799 O O . HIS A 1 97 ? 29.601 5.866 -28.060 1.00 70.19 97 HIS A O 1
ATOM 805 N N . GLN A 1 98 ? 30.308 6.006 -30.158 1.00 74.06 98 GLN A N 1
ATOM 806 C CA . GLN A 1 98 ? 30.132 7.469 -30.196 1.00 74.06 98 GLN A CA 1
ATOM 807 C C . GLN A 1 98 ? 28.680 7.907 -29.955 1.00 74.06 98 GLN A C 1
ATOM 809 O O . GLN A 1 98 ? 28.444 9.025 -29.494 1.00 74.06 98 GLN A O 1
ATOM 814 N N . GLU A 1 99 ? 27.714 7.031 -30.246 1.00 68.50 99 GLU A N 1
ATOM 815 C CA . GLU A 1 99 ? 26.285 7.286 -30.052 1.00 68.50 99 GLU A CA 1
ATOM 816 C C . GLU A 1 99 ? 25.955 7.609 -28.587 1.00 68.50 99 GLU A C 1
ATOM 818 O O . GLU A 1 99 ? 25.054 8.410 -28.348 1.00 68.50 99 GLU A O 1
ATOM 823 N N . ILE A 1 100 ? 26.773 7.161 -27.617 1.00 68.56 100 ILE A N 1
ATOM 824 C CA . ILE A 1 100 ? 26.608 7.490 -26.187 1.00 68.56 100 ILE A CA 1
ATOM 825 C C . ILE A 1 100 ? 26.610 9.000 -25.911 1.00 68.56 100 ILE A C 1
ATOM 827 O O . ILE A 1 100 ? 26.071 9.456 -24.903 1.00 68.56 100 ILE A O 1
ATOM 831 N N . TYR A 1 101 ? 27.275 9.776 -26.772 1.00 68.62 101 TYR A N 1
ATOM 832 C CA . TYR A 1 101 ? 27.461 11.215 -26.602 1.00 68.62 101 TYR A CA 1
ATOM 833 C C . TYR A 1 101 ? 26.406 12.049 -27.330 1.00 68.62 101 TYR A C 1
ATOM 835 O O . TYR A 1 101 ? 26.248 13.229 -27.011 1.00 68.62 101 TYR A O 1
ATOM 843 N N . TYR A 1 102 ? 25.715 11.468 -28.314 1.00 67.69 102 TYR A N 1
ATOM 844 C CA . TYR A 1 102 ? 24.869 12.216 -29.249 1.00 67.69 102 TYR A CA 1
ATOM 845 C C . TYR A 1 102 ? 23.426 11.719 -29.309 1.00 67.69 102 TYR A C 1
ATOM 847 O O . TYR A 1 102 ? 22.559 12.498 -29.703 1.00 67.69 102 TYR A O 1
ATOM 855 N N . ASP A 1 103 ? 23.156 10.473 -28.915 1.00 68.94 103 ASP A N 1
ATOM 856 C CA . ASP A 1 103 ? 21.816 9.901 -28.937 1.00 68.94 103 ASP A CA 1
ATOM 857 C C . ASP A 1 103 ? 21.132 10.024 -27.556 1.00 68.94 103 ASP A C 1
ATOM 859 O O . ASP A 1 103 ? 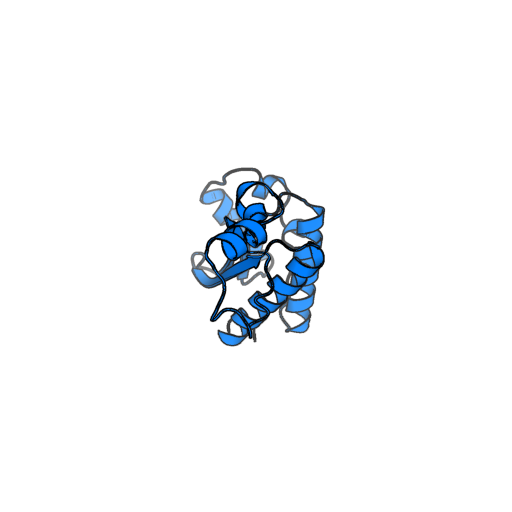21.545 9.384 -26.585 1.00 68.94 103 ASP A O 1
ATOM 863 N N . PRO A 1 104 ? 20.078 10.850 -27.418 1.00 62.31 104 PRO A N 1
ATOM 864 C CA . PRO A 1 104 ? 19.301 10.930 -26.185 1.00 62.31 104 PRO A CA 1
ATOM 865 C C . PRO A 1 104 ? 18.501 9.650 -25.871 1.00 62.31 104 PRO A C 1
ATOM 867 O O . PRO A 1 104 ? 18.107 9.483 -24.717 1.00 62.31 104 PRO A O 1
ATOM 870 N N . GLU A 1 105 ? 18.282 8.745 -26.836 1.00 64.44 105 GLU A N 1
ATOM 871 C CA . GLU A 1 105 ? 17.640 7.430 -26.639 1.00 64.44 105 GLU A CA 1
ATOM 872 C C . GLU A 1 105 ? 18.623 6.334 -26.191 1.00 64.44 105 GLU A C 1
ATOM 874 O O . GLU A 1 105 ? 18.219 5.197 -25.917 1.00 64.44 105 GLU A O 1
ATOM 879 N N . TYR A 1 106 ? 19.908 6.677 -26.079 1.00 59.47 106 TYR A N 1
ATOM 880 C CA . TYR A 1 106 ? 20.975 5.764 -25.684 1.00 59.47 106 TYR A CA 1
ATOM 881 C C . TYR A 1 106 ? 20.837 5.246 -24.243 1.00 59.47 106 TYR A C 1
ATOM 883 O O . TYR A 1 106 ? 21.239 4.126 -23.907 1.00 59.47 106 TYR A O 1
ATOM 891 N N . TYR A 1 107 ? 20.243 6.066 -23.375 1.00 60.06 107 TYR A N 1
ATOM 892 C CA . TYR A 1 107 ? 19.898 5.686 -22.012 1.00 60.06 107 TYR A CA 1
ATOM 893 C C . TYR A 1 107 ? 18.407 5.384 -21.922 1.00 60.06 107 TYR A C 1
ATOM 895 O O . TYR A 1 107 ? 17.575 6.227 -22.251 1.00 60.06 107 TYR A O 1
ATOM 903 N N . GLU A 1 108 ? 18.059 4.220 -21.380 1.00 64.44 108 GLU A N 1
ATOM 904 C CA . GLU A 1 108 ? 16.693 3.978 -20.937 1.00 64.44 108 GLU A CA 1
ATOM 905 C C . GLU A 1 108 ? 16.480 4.711 -19.612 1.00 64.44 108 GLU A C 1
ATOM 907 O O . GLU A 1 108 ? 17.094 4.396 -18.588 1.00 64.44 108 GLU A O 1
ATOM 912 N N . THR A 1 109 ? 15.641 5.744 -19.645 1.00 65.94 109 THR A N 1
ATOM 913 C CA . THR A 1 109 ? 15.147 6.419 -18.445 1.00 65.94 109 THR A CA 1
ATOM 914 C C . THR A 1 109 ? 13.876 5.736 -17.972 1.00 65.94 109 THR A C 1
ATOM 916 O O . THR A 1 109 ? 12.921 5.641 -18.740 1.00 65.94 109 THR A O 1
ATOM 919 N N . PHE A 1 110 ? 13.829 5.338 -16.706 1.00 72.00 110 PHE A N 1
ATOM 920 C CA . PHE A 1 110 ? 12.600 4.885 -16.059 1.00 72.00 110 PHE A CA 1
ATOM 921 C C . PHE A 1 110 ? 12.482 5.496 -14.666 1.00 72.00 110 PHE A C 1
ATOM 923 O O . PHE A 1 110 ? 13.482 5.753 -13.988 1.00 72.00 110 PHE A O 1
ATOM 930 N N . ASN A 1 111 ? 11.249 5.738 -14.231 1.00 74.44 111 ASN A N 1
ATOM 931 C CA . ASN A 1 111 ? 10.983 6.184 -12.869 1.00 74.44 111 ASN A CA 1
ATOM 932 C C . ASN A 1 111 ? 10.845 4.981 -11.920 1.00 74.44 111 ASN A C 1
ATOM 934 O O . ASN A 1 111 ? 10.357 3.921 -12.298 1.00 74.44 111 ASN A O 1
ATOM 938 N N . ILE A 1 112 ? 11.286 5.124 -10.676 1.00 79.00 112 ILE A N 1
ATOM 939 C CA . ILE A 1 112 ? 11.031 4.197 -9.574 1.00 79.00 112 ILE A CA 1
ATOM 940 C C . ILE A 1 112 ? 10.111 4.921 -8.605 1.00 79.00 112 ILE A C 1
ATOM 942 O O . ILE A 1 112 ? 10.438 5.999 -8.116 1.00 79.00 112 ILE A O 1
ATOM 946 N N . TYR A 1 113 ? 8.954 4.333 -8.338 1.00 79.94 113 TYR A N 1
ATOM 947 C CA . TYR A 1 113 ? 7.988 4.818 -7.370 1.00 79.94 113 TYR A CA 1
ATOM 948 C C . TYR A 1 113 ? 8.220 4.107 -6.044 1.00 79.94 113 TYR A C 1
ATOM 950 O O . TYR A 1 113 ? 8.018 2.899 -5.937 1.00 79.94 113 TYR A O 1
ATOM 958 N N . HIS A 1 114 ? 8.608 4.869 -5.029 1.00 82.19 114 HIS A N 1
ATOM 959 C CA . HIS A 1 114 ? 8.701 4.376 -3.663 1.00 82.19 114 HIS A CA 1
ATOM 960 C C . HIS A 1 114 ? 7.316 4.460 -3.039 1.00 82.19 114 HIS A C 1
ATOM 962 O O . HIS A 1 114 ? 6.743 5.548 -2.903 1.00 82.19 114 HIS A O 1
ATOM 968 N N . SER A 1 115 ? 6.759 3.315 -2.676 1.00 83.69 115 SER A N 1
ATOM 969 C CA . SER A 1 115 ? 5.433 3.209 -2.079 1.00 83.69 115 SER A CA 1
ATOM 970 C C . SER A 1 115 ? 5.505 2.552 -0.711 1.00 83.69 115 SER A C 1
ATOM 972 O O . SER A 1 115 ? 6.255 1.612 -0.490 1.00 83.69 115 SER A O 1
ATOM 974 N N . GLU A 1 116 ? 4.725 3.072 0.223 1.00 86.38 116 GLU A N 1
ATOM 975 C CA . GLU A 1 116 ? 4.655 2.611 1.602 1.00 86.38 116 GLU A CA 1
ATOM 976 C C . GLU A 1 116 ? 3.210 2.208 1.898 1.00 86.38 116 GLU A C 1
ATOM 978 O O . GLU A 1 116 ? 2.280 2.982 1.653 1.00 86.38 116 GLU A O 1
ATOM 983 N N . THR A 1 117 ? 3.024 1.013 2.455 1.00 87.38 117 THR A N 1
ATOM 984 C CA . THR A 1 117 ? 1.761 0.580 3.057 1.00 87.38 117 THR A CA 1
ATOM 985 C C . THR A 1 117 ? 1.932 0.431 4.555 1.00 87.38 117 THR A C 1
ATOM 987 O O . THR A 1 117 ? 2.844 -0.248 5.010 1.00 87.38 117 THR A O 1
ATOM 990 N N . SER A 1 118 ? 1.039 1.049 5.319 1.00 87.88 118 SER A N 1
ATOM 991 C CA . SER A 1 118 ? 0.974 0.949 6.775 1.00 87.88 118 SER A CA 1
ATOM 992 C C . SER A 1 118 ? -0.372 0.358 7.194 1.00 87.88 118 SER A C 1
ATOM 994 O O . SER A 1 118 ? -1.411 0.785 6.692 1.00 87.88 118 SER A O 1
ATOM 996 N N . LEU A 1 119 ? -0.350 -0.609 8.108 1.00 86.00 119 LEU A N 1
ATOM 997 C CA . LEU A 1 119 ? -1.522 -1.205 8.741 1.00 86.00 119 LEU A CA 1
ATOM 998 C C . LEU A 1 119 ? -1.594 -0.757 10.200 1.00 86.00 119 LEU A C 1
ATOM 1000 O O . LEU A 1 119 ? -0.622 -0.892 10.946 1.00 86.00 119 LEU A O 1
ATOM 1004 N N . TYR A 1 120 ? -2.762 -0.283 10.603 1.00 84.25 120 TYR A N 1
ATOM 1005 C CA . TYR A 1 120 ? -3.029 0.252 11.928 1.00 84.25 120 TYR A CA 1
ATOM 1006 C C . TYR A 1 120 ? -4.149 -0.529 12.634 1.00 84.25 120 TYR A C 1
ATOM 1008 O O . TYR A 1 120 ? -5.140 -0.840 11.976 1.00 84.25 120 TYR A O 1
ATOM 1016 N N . CYS A 1 121 ? -4.034 -0.812 13.943 1.00 81.94 121 CYS A N 1
ATOM 1017 C CA . CYS A 1 121 ? -5.170 -1.307 14.742 1.00 81.94 121 CYS A CA 1
ATOM 1018 C C . CYS A 1 121 ? -6.118 -0.156 15.049 1.00 81.94 121 CYS A C 1
ATOM 1020 O O . CYS A 1 121 ? -5.663 0.887 15.524 1.00 81.94 121 CYS A O 1
ATOM 1022 N N . ILE A 1 122 ? -7.421 -0.396 14.914 1.00 75.81 122 ILE A N 1
ATOM 1023 C CA . ILE A 1 122 ? -8.435 0.372 15.632 1.00 75.81 122 ILE A CA 1
ATOM 1024 C C . ILE A 1 122 ? -8.962 -0.526 16.749 1.00 75.81 122 ILE A C 1
ATOM 1026 O O . ILE A 1 122 ? -9.815 -1.385 16.558 1.00 75.81 122 ILE A O 1
ATOM 1030 N N . CYS A 1 123 ? -8.382 -0.373 17.931 1.00 72.94 123 CYS A N 1
ATOM 1031 C CA . CYS A 1 123 ? -8.655 -1.220 19.081 1.00 72.94 123 CYS A CA 1
ATOM 1032 C C . CYS A 1 123 ? -9.523 -0.424 20.079 1.00 72.94 123 CYS A C 1
ATOM 1034 O O . CYS A 1 123 ? -9.142 0.673 20.484 1.00 72.94 123 CYS A O 1
ATOM 1036 N N . VAL A 1 124 ? -10.671 -0.962 20.519 1.00 67.31 124 VAL A N 1
ATOM 1037 C CA . VAL A 1 124 ? -11.580 -0.253 21.448 1.00 67.31 124 VAL A CA 1
ATOM 1038 C C . VAL A 1 124 ? -10.839 0.179 22.721 1.00 67.31 124 VAL A C 1
ATOM 1040 O O . VAL A 1 124 ? -10.324 -0.653 23.470 1.00 67.31 124 VAL A O 1
ATOM 1043 N N . GLY A 1 125 ? -10.806 1.490 22.982 1.00 65.69 125 GLY A N 1
ATOM 1044 C CA . GLY A 1 125 ? -10.182 2.070 24.176 1.00 65.69 125 GLY A CA 1
ATOM 1045 C C . GLY A 1 125 ? -8.655 2.199 24.126 1.00 65.69 125 GLY A C 1
ATOM 1046 O O . GLY A 1 125 ? -8.044 2.433 25.169 1.00 65.69 125 GLY A O 1
ATOM 1047 N N . LYS A 1 126 ? -8.035 2.047 22.949 1.00 65.88 126 LYS A N 1
ATOM 1048 C CA . LYS A 1 126 ? -6.618 2.349 22.704 1.00 65.88 126 LYS A CA 1
ATOM 1049 C C . LYS A 1 126 ? -6.482 3.349 21.556 1.00 65.88 126 LYS A C 1
ATOM 1051 O O . LYS A 1 126 ? -7.323 3.374 20.665 1.00 65.88 126 LYS A O 1
ATOM 1056 N N . GLU A 1 127 ? -5.415 4.143 21.586 1.00 68.62 127 GLU A N 1
ATOM 1057 C CA . GLU A 1 127 ? -5.011 4.960 20.437 1.00 68.62 127 GLU A CA 1
ATOM 1058 C C . GLU A 1 127 ? -4.651 4.062 19.244 1.00 68.62 127 GLU A C 1
ATOM 1060 O O . GLU A 1 127 ? -4.269 2.900 19.428 1.00 68.62 127 GLU A O 1
ATOM 1065 N N . ILE A 1 128 ? -4.755 4.606 18.026 1.00 72.81 128 ILE A N 1
ATOM 1066 C CA . ILE A 1 128 ? -4.332 3.908 16.811 1.00 72.81 128 ILE A CA 1
ATOM 1067 C C . ILE A 1 128 ? -2.868 3.471 16.946 1.00 72.81 128 ILE A C 1
ATOM 1069 O O . ILE A 1 128 ? -1.957 4.291 17.071 1.00 72.81 128 ILE A O 1
ATOM 1073 N N . GLU A 1 129 ? -2.631 2.169 16.817 1.00 77.81 129 GLU A N 1
ATOM 1074 C CA . GLU A 1 129 ? -1.294 1.584 16.874 1.00 77.81 129 GLU A CA 1
ATOM 1075 C C . GLU A 1 129 ? -0.870 1.085 15.489 1.00 77.81 129 GLU A C 1
ATOM 1077 O O . GLU A 1 129 ? -1.613 0.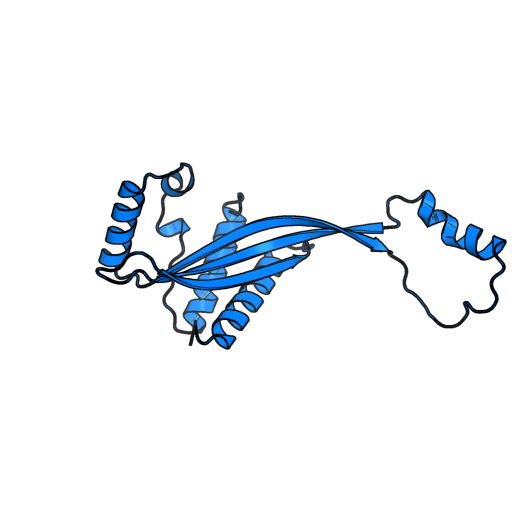361 14.826 1.00 77.81 129 GLU A O 1
ATOM 1082 N N . LEU A 1 130 ? 0.332 1.458 15.036 1.00 83.81 130 LEU A N 1
ATOM 1083 C CA . LEU A 1 130 ? 0.923 0.906 13.814 1.00 83.81 130 LEU A CA 1
ATOM 1084 C C . LEU A 1 130 ? 1.330 -0.551 14.068 1.00 83.81 130 LEU A C 1
ATOM 1086 O O . LEU A 1 130 ? 2.294 -0.800 14.788 1.00 83.81 130 LEU A O 1
ATOM 1090 N N . ILE A 1 131 ? 0.635 -1.498 13.439 1.00 85.50 131 ILE A N 1
ATOM 1091 C CA . ILE A 1 131 ? 0.934 -2.933 13.556 1.00 85.50 131 ILE A CA 1
ATOM 1092 C C . ILE A 1 131 ? 2.027 -3.332 12.563 1.00 85.50 131 ILE A C 1
ATOM 1094 O O . ILE A 1 131 ? 2.920 -4.115 12.882 1.00 85.50 131 ILE A O 1
ATOM 1098 N N . TRP A 1 132 ? 1.955 -2.814 11.335 1.00 87.31 132 TRP A N 1
ATOM 1099 C CA . TRP A 1 132 ? 2.859 -3.220 10.265 1.00 87.31 132 TRP A CA 1
ATOM 1100 C C . TRP A 1 132 ? 3.100 -2.098 9.267 1.00 87.31 132 TRP A C 1
ATOM 1102 O O . TRP A 1 132 ? 2.212 -1.295 8.981 1.00 87.31 132 TRP A O 1
ATOM 1112 N N . ARG A 1 133 ? 4.304 -2.072 8.699 1.00 88.31 133 ARG A N 1
ATOM 1113 C CA . ARG A 1 133 ? 4.669 -1.197 7.589 1.00 88.31 133 ARG A CA 1
ATOM 1114 C C . ARG A 1 133 ? 5.510 -1.972 6.586 1.00 88.31 133 ARG A C 1
ATOM 1116 O O . ARG A 1 133 ? 6.482 -2.616 6.971 1.00 88.31 133 ARG A O 1
ATOM 1123 N N . GLY A 1 134 ? 5.141 -1.874 5.316 1.00 84.25 134 GLY A N 1
ATOM 1124 C CA . GLY A 1 134 ? 5.896 -2.404 4.191 1.00 84.25 134 GLY A CA 1
ATOM 1125 C C . GLY A 1 134 ? 6.231 -1.302 3.199 1.00 84.25 134 GLY A C 1
ATOM 1126 O O . GLY A 1 134 ? 5.366 -0.512 2.821 1.00 84.25 134 GLY A O 1
ATOM 1127 N N . GLU A 1 135 ? 7.484 -1.273 2.768 1.00 85.81 135 GLU A N 1
ATOM 1128 C CA . GLU A 1 135 ? 7.971 -0.396 1.708 1.00 85.81 135 GLU A CA 1
ATOM 1129 C C . GLU A 1 135 ? 8.217 -1.240 0.458 1.00 85.81 135 GLU A C 1
ATOM 1131 O O . GLU A 1 135 ? 8.815 -2.315 0.521 1.00 85.81 135 GLU A O 1
ATOM 1136 N N . VAL A 1 136 ? 7.694 -0.780 -0.674 1.00 82.12 136 VAL A N 1
ATOM 1137 C CA . VAL A 1 136 ? 7.784 -1.459 -1.963 1.00 82.12 136 VAL A CA 1
ATOM 1138 C C . VAL A 1 136 ? 8.172 -0.444 -3.022 1.00 82.12 136 VAL A C 1
ATOM 1140 O O . VAL A 1 136 ? 7.518 0.590 -3.187 1.00 82.12 136 VAL A O 1
ATOM 1143 N N . ASP A 1 137 ? 9.203 -0.789 -3.781 1.00 80.19 137 ASP A N 1
ATOM 1144 C CA . ASP A 1 137 ? 9.642 -0.022 -4.936 1.00 80.19 137 ASP A CA 1
ATOM 1145 C C . ASP A 1 137 ? 9.015 -0.606 -6.198 1.00 80.19 137 ASP A C 1
ATOM 1147 O O . ASP A 1 137 ? 9.178 -1.788 -6.511 1.00 80.19 137 ASP A O 1
ATOM 1151 N N . VAL A 1 138 ? 8.287 0.231 -6.931 1.00 74.81 138 VAL A N 1
ATOM 1152 C CA . VAL A 1 138 ? 7.633 -0.141 -8.184 1.00 74.81 138 VAL A CA 1
ATOM 1153 C C . VAL A 1 138 ? 8.297 0.626 -9.315 1.00 74.81 138 VAL A C 1
ATOM 1155 O O . VAL A 1 138 ? 8.225 1.851 -9.375 1.00 74.81 138 VAL A O 1
ATOM 1158 N N . THR A 1 139 ? 8.954 -0.081 -10.229 1.00 75.19 139 THR A N 1
ATOM 1159 C CA . THR A 1 139 ? 9.447 0.524 -11.470 1.00 75.19 139 THR A CA 1
ATOM 1160 C C . THR A 1 139 ? 8.276 0.963 -12.342 1.00 75.19 139 THR A C 1
ATOM 1162 O O . THR A 1 139 ? 7.253 0.281 -12.411 1.00 75.19 139 THR A O 1
ATOM 1165 N N . GLU A 1 140 ? 8.429 2.110 -13.000 1.00 68.00 140 GLU A N 1
ATOM 1166 C CA . GLU A 1 140 ? 7.436 2.706 -13.883 1.00 68.00 140 GLU A CA 1
ATOM 1167 C C . GLU A 1 140 ? 6.969 1.672 -14.907 1.00 68.00 140 GLU A C 1
ATOM 1169 O O . GLU A 1 140 ? 7.750 1.214 -15.748 1.00 68.00 140 GLU A O 1
ATOM 1174 N N . PRO A 1 141 ? 5.706 1.242 -14.822 1.00 64.56 141 PRO A N 1
ATOM 1175 C CA . PRO A 1 141 ? 5.204 0.233 -15.723 1.00 64.56 141 PRO A CA 1
ATOM 1176 C C . PRO A 1 141 ? 4.826 0.882 -17.057 1.00 64.56 141 PRO A C 1
ATOM 1178 O O . PRO A 1 141 ? 4.250 1.965 -17.105 1.00 64.56 141 PRO A O 1
ATOM 1181 N N . ALA A 1 142 ? 4.973 0.143 -18.155 1.00 63.41 142 ALA A N 1
ATOM 1182 C CA . ALA A 1 142 ? 4.291 0.501 -19.403 1.00 63.41 142 ALA A CA 1
ATOM 1183 C C . ALA A 1 142 ? 2.750 0.397 -19.286 1.00 63.41 142 ALA A C 1
ATOM 1185 O O . ALA A 1 142 ? 2.021 0.851 -20.164 1.00 63.41 142 ALA A O 1
ATOM 1186 N N . ASN A 1 143 ? 2.239 -0.250 -18.228 1.00 74.44 143 ASN A N 1
ATOM 1187 C CA . ASN A 1 143 ? 0.816 -0.479 -17.989 1.00 74.44 143 ASN A CA 1
ATOM 1188 C C . ASN A 1 143 ? 0.484 -0.375 -16.490 1.00 74.44 143 ASN A C 1
ATOM 1190 O O . ASN A 1 143 ? 0.910 -1.217 -15.696 1.00 74.44 143 ASN A O 1
ATOM 1194 N N . VAL A 1 144 ? -0.312 0.631 -16.127 1.00 75.19 144 VAL A N 1
ATOM 1195 C CA . VAL A 1 144 ? -0.712 0.931 -14.741 1.00 75.19 144 VAL A CA 1
ATOM 1196 C C . VAL A 1 144 ? -1.356 -0.278 -14.053 1.00 75.19 144 VAL A C 1
ATOM 1198 O O . VAL A 1 144 ? -0.998 -0.602 -12.923 1.00 75.19 144 VAL A O 1
ATOM 1201 N N . ASN A 1 145 ? -2.217 -1.017 -14.752 1.00 78.12 145 ASN A N 1
ATOM 1202 C CA . ASN A 1 145 ? -2.956 -2.147 -14.181 1.00 78.12 145 ASN A CA 1
ATOM 1203 C C . ASN A 1 145 ? -2.015 -3.297 -13.808 1.00 78.12 145 ASN A C 1
ATOM 1205 O O . ASN A 1 145 ? -2.179 -3.915 -12.760 1.00 78.12 145 ASN A O 1
ATOM 1209 N N . LYS A 1 146 ? -0.970 -3.536 -14.612 1.00 80.12 146 LYS A N 1
ATOM 1210 C CA . LYS A 1 146 ? 0.070 -4.523 -14.277 1.00 80.12 146 LYS A CA 1
ATOM 1211 C C . LYS A 1 146 ? 0.891 -4.116 -13.057 1.00 80.12 146 LYS A C 1
ATOM 1213 O O . LYS A 1 146 ? 1.287 -4.994 -12.289 1.00 80.12 146 LYS A O 1
ATOM 1218 N N . ALA A 1 147 ? 1.169 -2.825 -12.870 1.00 79.06 147 ALA A N 1
ATOM 1219 C CA . ALA A 1 147 ? 1.831 -2.373 -11.648 1.00 79.06 147 ALA A CA 1
ATOM 1220 C C . ALA A 1 147 ? 0.936 -2.524 -10.428 1.00 79.06 147 ALA A C 1
ATOM 1222 O O . ALA A 1 147 ? 1.429 -2.991 -9.410 1.00 79.06 147 ALA A O 1
ATOM 1223 N N . ILE A 1 148 ? -0.355 -2.196 -10.541 1.00 83.06 148 ILE A N 1
ATOM 1224 C CA . ILE A 1 148 ? -1.339 -2.429 -9.478 1.00 83.06 148 ILE A CA 1
ATOM 1225 C C . ILE A 1 148 ? -1.314 -3.905 -9.061 1.00 83.06 148 ILE A C 1
ATOM 1227 O O . ILE A 1 148 ? -1.118 -4.202 -7.884 1.00 83.06 148 ILE A O 1
ATOM 1231 N N . ASP A 1 149 ? -1.409 -4.827 -10.021 1.00 84.44 149 ASP A N 1
ATOM 1232 C CA . ASP A 1 149 ? -1.414 -6.269 -9.745 1.00 84.44 149 ASP A CA 1
ATOM 1233 C C . ASP A 1 149 ? -0.100 -6.733 -9.099 1.00 84.44 149 ASP A C 1
ATOM 1235 O O . ASP A 1 149 ? -0.095 -7.495 -8.129 1.00 84.44 149 ASP A O 1
ATOM 1239 N N . THR A 1 150 ? 1.033 -6.256 -9.622 1.00 83.62 150 THR A N 1
ATOM 1240 C CA . THR A 1 150 ? 2.363 -6.602 -9.100 1.00 83.62 150 THR A CA 1
ATOM 1241 C C . THR A 1 150 ? 2.539 -6.085 -7.679 1.00 83.62 150 THR A C 1
ATOM 1243 O O . THR A 1 150 ? 2.988 -6.825 -6.806 1.00 83.62 150 THR A O 1
ATOM 1246 N N . TYR A 1 151 ? 2.142 -4.842 -7.428 1.00 84.69 151 TYR A N 1
ATOM 1247 C CA . TYR A 1 151 ? 2.221 -4.217 -6.121 1.00 84.69 151 TYR A CA 1
ATOM 1248 C C . TYR A 1 151 ? 1.342 -4.938 -5.095 1.00 84.69 151 TYR A C 1
ATOM 1250 O O . TYR A 1 151 ? 1.848 -5.336 -4.047 1.00 84.69 151 TYR A O 1
ATOM 1258 N N . ILE A 1 152 ? 0.065 -5.198 -5.412 1.00 86.75 152 ILE A N 1
ATOM 1259 C CA . ILE A 1 152 ? -0.845 -5.946 -4.530 1.00 86.75 152 ILE A CA 1
ATOM 1260 C C . ILE A 1 152 ? -0.244 -7.315 -4.206 1.00 86.75 152 ILE A C 1
ATOM 1262 O O . ILE A 1 152 ? -0.233 -7.733 -3.049 1.00 86.75 152 ILE A O 1
ATOM 1266 N N . LYS A 1 153 ? 0.329 -8.003 -5.199 1.00 86.56 153 LYS A N 1
ATOM 1267 C CA . LYS A 1 153 ? 0.974 -9.302 -4.993 1.00 86.56 153 LYS A CA 1
ATOM 1268 C C . LYS A 1 153 ? 2.189 -9.220 -4.065 1.00 86.56 153 LYS A C 1
ATOM 1270 O O . LYS A 1 153 ? 2.354 -10.092 -3.217 1.00 86.56 153 LYS A O 1
ATOM 1275 N N . VAL A 1 154 ? 3.039 -8.201 -4.207 1.00 86.50 154 VAL A N 1
ATOM 1276 C CA . VAL A 1 154 ? 4.215 -8.013 -3.338 1.00 86.50 154 VAL A CA 1
ATOM 1277 C C . VAL A 1 154 ? 3.784 -7.688 -1.910 1.00 86.50 154 VAL A C 1
ATOM 1279 O O . VAL A 1 154 ? 4.250 -8.337 -0.976 1.00 86.50 154 VAL A O 1
ATOM 1282 N N . VAL A 1 155 ? 2.848 -6.752 -1.739 1.00 86.44 155 VAL A N 1
ATOM 1283 C CA . VAL A 1 155 ? 2.335 -6.354 -0.421 1.00 86.44 155 VAL A CA 1
ATOM 1284 C C . VAL A 1 155 ? 1.653 -7.530 0.274 1.00 86.44 155 VAL A C 1
ATOM 1286 O O . VAL A 1 155 ? 2.012 -7.868 1.394 1.00 86.44 155 VAL A O 1
ATOM 1289 N N . THR A 1 156 ? 0.732 -8.224 -0.395 1.00 84.69 156 THR A N 1
ATOM 1290 C CA . THR A 1 156 ? 0.018 -9.376 0.190 1.00 84.69 156 THR A CA 1
ATOM 1291 C C . THR A 1 156 ? 0.927 -10.564 0.480 1.00 84.69 156 THR A C 1
ATOM 1293 O O . THR A 1 156 ? 0.634 -11.342 1.390 1.00 84.69 156 THR A O 1
ATOM 1296 N N . LYS A 1 157 ? 2.020 -10.733 -0.273 1.00 86.25 157 LYS A N 1
ATOM 1297 C CA . LYS A 1 157 ? 3.061 -11.713 0.050 1.00 86.25 157 LYS A CA 1
ATOM 1298 C C . LYS A 1 157 ? 3.813 -11.300 1.310 1.00 86.25 157 LYS A C 1
ATOM 1300 O O . LYS A 1 157 ? 3.925 -12.110 2.219 1.00 86.25 157 LYS A O 1
ATOM 1305 N N . SER A 1 158 ? 4.264 -10.049 1.386 1.00 85.94 158 SER A N 1
ATOM 1306 C CA . SER A 1 158 ? 5.012 -9.534 2.538 1.00 85.94 158 SER A CA 1
ATOM 1307 C C . SER A 1 158 ? 4.180 -9.530 3.825 1.00 85.94 158 SER A C 1
ATOM 1309 O O . SER A 1 158 ? 4.674 -9.934 4.873 1.00 85.94 158 SER A O 1
ATOM 1311 N N . MET A 1 159 ? 2.899 -9.159 3.749 1.00 84.38 159 MET A N 1
ATOM 1312 C CA . MET A 1 159 ? 1.986 -9.234 4.893 1.00 84.38 159 MET A CA 1
ATOM 1313 C C . MET A 1 159 ? 1.791 -10.681 5.373 1.00 84.38 159 MET A C 1
ATOM 1315 O O . MET A 1 159 ? 1.723 -10.905 6.577 1.00 84.38 159 MET A O 1
ATOM 1319 N N . GLY A 1 160 ? 1.729 -11.656 4.456 1.00 82.31 160 GLY A N 1
ATOM 1320 C CA . GLY A 1 160 ? 1.634 -13.077 4.812 1.00 82.31 160 GLY A CA 1
ATOM 1321 C C . GLY A 1 160 ? 2.932 -13.638 5.402 1.00 82.31 160 GLY A C 1
ATOM 1322 O O . GLY A 1 160 ? 2.893 -14.430 6.330 1.00 82.31 160 GLY A O 1
ATOM 1323 N N . GLU A 1 161 ? 4.098 -13.196 4.921 1.00 83.06 161 GLU A N 1
ATOM 1324 C CA . GLU A 1 161 ? 5.401 -13.589 5.490 1.00 83.06 161 GLU A CA 1
ATOM 1325 C C . GLU A 1 161 ? 5.604 -13.085 6.925 1.00 83.06 161 GLU A C 1
ATOM 1327 O O . GLU A 1 161 ? 6.359 -13.687 7.684 1.00 83.06 161 GLU A O 1
ATOM 1332 N N . HIS A 1 162 ? 4.959 -11.976 7.291 1.00 77.38 162 HIS A N 1
ATOM 1333 C CA . HIS A 1 162 ? 5.023 -11.395 8.633 1.00 77.38 162 HIS A CA 1
ATOM 1334 C C . HIS A 1 162 ? 3.839 -11.820 9.525 1.00 77.38 162 HIS A C 1
ATOM 1336 O O . HIS A 1 162 ? 3.664 -11.231 10.590 1.00 77.38 162 HIS A O 1
ATOM 1342 N N . ASP A 1 163 ? 3.021 -12.794 9.091 1.00 76.56 163 ASP A N 1
ATOM 1343 C CA . ASP A 1 163 ? 1.808 -13.263 9.787 1.00 76.56 163 ASP A CA 1
ATOM 1344 C C . ASP A 1 163 ? 0.829 -12.120 10.151 1.00 76.56 163 ASP A C 1
ATOM 1346 O O . ASP A 1 163 ? 0.096 -12.174 11.138 1.00 76.56 163 ASP A O 1
ATOM 1350 N N . VAL A 1 164 ? 0.825 -11.047 9.351 1.00 76.81 164 VAL A N 1
ATOM 1351 C CA . VAL A 1 164 ? -0.054 -9.875 9.530 1.00 76.81 164 VAL A CA 1
ATOM 1352 C C . VAL A 1 164 ? -1.415 -10.110 8.886 1.00 76.81 164 VAL A C 1
ATOM 1354 O O . VAL A 1 164 ? -2.435 -9.612 9.360 1.00 76.81 164 VAL A O 1
ATOM 1357 N N . ILE A 1 165 ? -1.425 -10.875 7.797 1.00 64.25 165 ILE A N 1
ATOM 1358 C CA . ILE A 1 165 ? -2.623 -11.481 7.221 1.00 64.25 165 ILE A CA 1
ATOM 1359 C C . ILE A 1 165 ? -2.399 -12.989 7.194 1.00 64.25 165 ILE A C 1
ATOM 1361 O O . ILE A 1 165 ? -1.296 -13.426 6.866 1.00 64.25 165 ILE A O 1
ATOM 1365 N N . PHE A 1 166 ? -3.434 -13.731 7.584 1.00 53.78 166 PHE A N 1
ATOM 1366 C CA . PHE A 1 166 ? -3.420 -15.183 7.775 1.00 53.78 166 PHE A CA 1
ATOM 1367 C C . PHE A 1 166 ? -2.924 -15.977 6.556 1.00 53.78 166 PHE A C 1
ATOM 1369 O O . PHE A 1 166 ? -3.167 -15.547 5.399 1.00 53.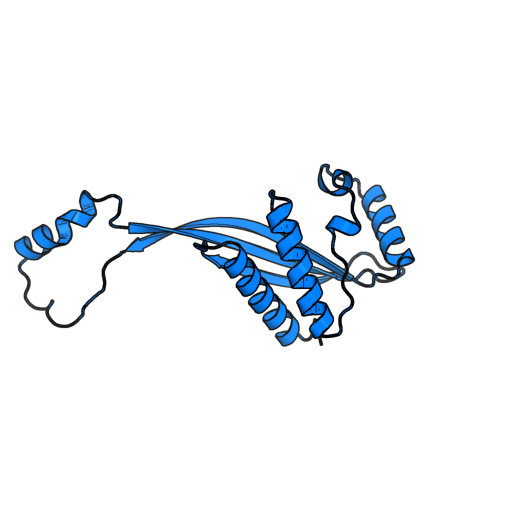78 166 PHE A O 1
#

Organism: NCBI:txid254955

Secondary structure (DSSP, 8-state):
--S-HHHHHHHHHHHHHHHHHTT-----HHHHS-HHHHHSPPPHHHHHHHHHHHHHTT--EEEEEEEEEEEEEEEE------SSGGG--HHHHHHHSTHHHH-TTSEEEEEEEEEEEEEEE--TTS--EEEEEEEEEEE--SSHHHHHHHHHHHHHHHHHHTTS--

pLDDT: mean 74.42, std 11.29, range [45.59, 90.75]

Radius of gyration: 22.98 Å; chains: 1; bounding box: 61×34×58 Å

Sequence (166 aa):
MIQDDSARMEYETKFVEVLKEKGVDAVRSIDLFDVEFTSAKRTEKELEEVEQQLLDKGFDAILVSKVVGTENRRTFKEHINDVDKMFMRFTNDYLEHQEIYYDPEYYETFNIYHSETSLYCICVGKEIELIWRGEVDVTEPANVNKAIDTYIKVVTKSMGEHDVIF

Foldseek 3Di:
DPPDPVLLVLLQVVLCVVLVVLVHHDDRPPVVDDPVVVPDDDDPVVVVVVLVVCVVVPHFKDKDKDFPDKDKDWDFPDDPPDDPPPDDDPVVVCVVPVCVVPPPVRIDIKMKTWMKMWMWGSDPPDDIDTPDMDIDIFIHDPDSSVSSVVVSVVVVVVCVVVVVRD